Protein AF-A0A9D5MP89-F1 (afdb_monomer)

Radius of gyration: 13.55 Å; Cα contacts (8 Å, |Δi|>4): 253; chains: 1; bounding box: 34×34×38 Å

Secondary structure (DSSP, 8-state):
----EEEEEEEETTEEEEEEEEEETT---B-TTT--BEEEEEGGGTTTT--HHHHTTSEEEEEEEETTEEEEEEEEEE-SEEEEEETTEEEEEES-EEEEESS-S-TTSS-SEEEEGGG--

Structure (mmCIF, N/CA/C/O backbone):
data_AF-A0A9D5MP89-F1
#
_entry.id   AF-A0A9D5MP89-F1
#
loop_
_atom_site.group_PDB
_atom_site.id
_atom_site.type_symbol
_atom_site.label_atom_id
_atom_site.label_alt_id
_atom_site.label_comp_id
_atom_site.label_asym_id
_atom_site.label_entity_id
_atom_site.label_seq_id
_atom_site.pdbx_PDB_ins_code
_atom_site.Cartn_x
_atom_site.Cartn_y
_atom_site.Cartn_z
_atom_site.occupancy
_atom_site.B_iso_or_equiv
_atom_site.auth_seq_id
_atom_site.auth_comp_id
_atom_site.auth_asym_id
_atom_site.auth_atom_id
_atom_site.pdbx_PDB_model_num
ATOM 1 N N . MET A 1 1 ? -11.850 11.768 -15.770 1.00 58.41 1 MET A N 1
ATOM 2 C CA . MET A 1 1 ? -12.169 10.827 -14.668 1.00 58.41 1 MET A CA 1
ATOM 3 C C . MET A 1 1 ? -11.891 11.494 -13.328 1.00 58.41 1 MET A C 1
ATOM 5 O O . MET A 1 1 ? -10.872 12.162 -13.199 1.00 58.41 1 MET A O 1
ATOM 9 N N . ARG A 1 2 ? -12.787 11.358 -12.342 1.00 80.44 2 ARG A N 1
ATOM 10 C CA . ARG A 1 2 ? -12.601 11.927 -10.996 1.00 80.44 2 ARG A CA 1
ATOM 11 C C . ARG A 1 2 ? -11.680 11.010 -10.186 1.00 80.44 2 ARG A C 1
ATOM 13 O O . ARG A 1 2 ? -12.049 9.868 -9.923 1.00 80.44 2 ARG A O 1
ATOM 20 N N . LYS A 1 3 ? -10.501 11.502 -9.793 1.00 86.38 3 LYS A N 1
ATOM 21 C CA . LYS A 1 3 ? -9.589 10.760 -8.909 1.00 86.38 3 LYS A CA 1
ATOM 22 C C . LYS A 1 3 ? -10.284 10.477 -7.575 1.00 86.38 3 LYS A C 1
ATOM 24 O O . LYS A 1 3 ? -10.948 11.353 -7.020 1.00 86.38 3 LYS A O 1
ATOM 29 N N . THR A 1 4 ? -10.156 9.247 -7.086 1.00 94.19 4 THR A N 1
ATOM 30 C CA . THR A 1 4 ? -10.737 8.813 -5.814 1.00 94.19 4 THR A CA 1
ATOM 31 C C . THR A 1 4 ? -9.623 8.458 -4.849 1.00 94.19 4 THR A C 1
ATOM 33 O O . THR A 1 4 ? -8.880 7.518 -5.097 1.00 94.19 4 THR A O 1
ATOM 36 N N . TYR A 1 5 ? -9.558 9.192 -3.742 1.00 96.31 5 TYR A N 1
ATOM 37 C CA . TYR A 1 5 ? -8.579 8.979 -2.684 1.00 96.31 5 TYR A CA 1
ATOM 38 C C . TYR A 1 5 ? -9.194 8.272 -1.476 1.00 96.31 5 TYR A C 1
ATOM 40 O O . TYR A 1 5 ? -10.394 8.426 -1.212 1.00 96.31 5 TYR A O 1
ATOM 48 N N . TRP A 1 6 ? -8.356 7.517 -0.774 1.00 97.81 6 TRP A N 1
ATOM 49 C CA . TRP A 1 6 ? -8.651 6.840 0.484 1.00 97.81 6 TRP A CA 1
ATOM 50 C C . TRP A 1 6 ? -7.560 7.151 1.503 1.00 97.81 6 TRP A C 1
ATOM 52 O O . TRP A 1 6 ? -6.375 7.140 1.170 1.00 97.81 6 TRP A O 1
ATOM 62 N N . GLU A 1 7 ? -7.974 7.404 2.739 1.00 98.19 7 GLU A N 1
ATOM 63 C CA . GLU A 1 7 ? -7.078 7.347 3.888 1.00 98.19 7 GLU A CA 1
ATOM 64 C C . GLU A 1 7 ? -6.804 5.874 4.174 1.00 98.19 7 GLU A C 1
ATOM 66 O O . GLU A 1 7 ? -7.734 5.061 4.228 1.00 98.19 7 GLU A O 1
ATOM 71 N N . VAL A 1 8 ? -5.531 5.527 4.311 1.00 98.50 8 VAL A N 1
ATOM 72 C CA . VAL A 1 8 ? -5.087 4.159 4.544 1.00 98.50 8 VAL A CA 1
ATOM 73 C C . VAL A 1 8 ? -4.182 4.131 5.762 1.00 98.50 8 VAL A C 1
ATOM 75 O O . VAL A 1 8 ? -3.281 4.955 5.882 1.00 98.50 8 VAL A O 1
ATOM 78 N N . THR A 1 9 ? -4.386 3.156 6.639 1.00 98.50 9 THR A N 1
ATOM 79 C CA . THR A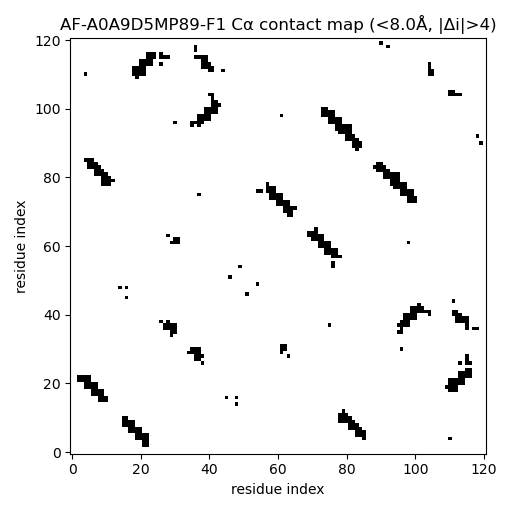 1 9 ? -3.456 2.861 7.730 1.00 98.50 9 THR A CA 1
ATOM 80 C C . THR A 1 9 ? -2.981 1.427 7.587 1.00 98.50 9 THR A C 1
ATOM 82 O O . THR A 1 9 ? -3.766 0.492 7.749 1.00 98.50 9 THR A O 1
ATOM 85 N N . LEU A 1 10 ? -1.697 1.246 7.279 1.00 98.38 10 LEU A N 1
ATOM 86 C CA . LEU A 1 10 ? -1.048 -0.063 7.305 1.00 98.38 10 LEU A CA 1
ATOM 87 C C . LEU A 1 10 ? -0.577 -0.383 8.721 1.00 98.38 10 LEU A C 1
ATOM 89 O O . LEU A 1 10 ? -0.046 0.486 9.403 1.00 98.38 10 LEU A O 1
ATOM 93 N N . CYS A 1 11 ? -0.749 -1.627 9.151 1.00 97.62 11 CYS A N 1
ATOM 94 C CA . CYS A 1 11 ? -0.327 -2.120 10.455 1.00 97.62 11 CYS A CA 1
ATOM 95 C C . CYS A 1 11 ? 0.607 -3.309 10.249 1.00 97.62 11 CYS A C 1
ATOM 97 O O . CYS A 1 11 ? 0.222 -4.293 9.613 1.00 97.62 11 CYS A O 1
ATOM 99 N N . LEU A 1 12 ? 1.821 -3.216 10.777 1.00 95.56 12 LEU A N 1
ATOM 100 C CA . LEU A 1 12 ? 2.764 -4.325 10.847 1.00 95.56 12 LEU A CA 1
ATOM 101 C C . LEU A 1 12 ? 3.337 -4.344 12.259 1.00 95.56 12 LEU A C 1
ATOM 103 O O . LEU A 1 12 ? 4.040 -3.418 12.668 1.00 95.56 12 LEU A O 1
ATOM 107 N N . ARG A 1 13 ? 3.028 -5.408 12.996 1.00 91.62 13 ARG A N 1
ATOM 108 C CA . ARG A 1 13 ? 3.219 -5.531 14.440 1.00 91.62 13 ARG A CA 1
ATOM 109 C C . ARG A 1 13 ? 2.487 -4.383 15.147 1.00 91.62 13 ARG A C 1
ATOM 111 O O . ARG A 1 13 ? 1.378 -4.021 14.762 1.00 91.62 13 ARG A O 1
ATOM 118 N N . GLU A 1 14 ? 3.136 -3.770 16.131 1.00 93.06 14 GLU A N 1
ATOM 119 C CA . GLU A 1 14 ? 2.620 -2.623 16.888 1.00 93.06 14 GLU A CA 1
ATOM 120 C C . GLU A 1 14 ? 2.775 -1.276 16.153 1.00 93.06 14 GLU A C 1
ATOM 122 O O . GLU A 1 14 ? 2.403 -0.228 16.680 1.00 93.06 14 GLU A O 1
ATOM 127 N N . VAL A 1 15 ? 3.349 -1.266 14.943 1.00 96.69 15 VAL A N 1
ATOM 128 C CA . VAL A 1 15 ? 3.626 -0.034 14.196 1.00 96.69 15 VAL A CA 1
ATOM 129 C C . VAL A 1 15 ? 2.547 0.201 13.148 1.00 96.69 15 VAL A C 1
ATOM 131 O O . VAL A 1 15 ? 2.207 -0.683 12.357 1.00 96.69 15 VAL A O 1
ATOM 134 N N . THR A 1 16 ? 2.041 1.434 13.115 1.00 97.88 16 THR A N 1
ATOM 135 C CA . THR A 1 16 ? 1.058 1.881 12.129 1.00 97.88 16 THR A CA 1
ATOM 136 C C . THR A 1 16 ? 1.631 2.968 11.229 1.00 97.88 16 THR A C 1
ATOM 138 O O . THR A 1 16 ? 2.347 3.859 11.684 1.00 97.88 16 THR A O 1
ATOM 141 N N . VAL A 1 17 ? 1.308 2.885 9.940 1.00 98.31 17 VAL A N 1
ATOM 142 C CA . VAL A 1 17 ? 1.759 3.817 8.903 1.00 98.31 17 VAL A CA 1
ATOM 143 C C . VAL A 1 17 ? 0.535 4.428 8.224 1.00 98.31 17 VAL A C 1
ATOM 145 O O . VAL A 1 17 ? -0.134 3.733 7.451 1.00 98.31 17 VAL A O 1
ATOM 148 N N . PRO A 1 18 ? 0.207 5.699 8.510 1.00 98.12 18 PRO A N 1
ATOM 149 C CA . PRO A 1 18 ? -0.848 6.414 7.810 1.00 98.12 18 PRO A CA 1
ATOM 150 C C . PRO A 1 18 ? -0.356 6.886 6.436 1.00 98.12 18 PRO A C 1
ATOM 152 O O . PRO A 1 18 ? 0.762 7.378 6.291 1.00 98.12 18 PRO A O 1
ATOM 155 N N . LEU A 1 19 ? -1.204 6.763 5.421 1.00 97.31 19 LEU A N 1
ATOM 156 C CA . LEU A 1 19 ? -0.912 7.162 4.048 1.00 97.31 19 LEU A CA 1
ATOM 157 C C . LEU A 1 19 ? -2.183 7.510 3.270 1.00 97.31 19 LEU A C 1
ATOM 159 O O . LEU A 1 19 ? -3.300 7.168 3.656 1.00 97.31 19 LEU A O 1
ATOM 163 N N . THR A 1 20 ? -2.004 8.199 2.147 1.00 98.00 20 THR A N 1
ATOM 164 C CA . THR A 1 20 ? -3.074 8.470 1.184 1.00 98.00 20 THR A CA 1
ATOM 165 C C . THR A 1 20 ? -2.911 7.553 -0.018 1.00 98.00 20 THR A C 1
ATOM 167 O O . THR A 1 20 ? -1.843 7.501 -0.633 1.00 98.00 20 THR A O 1
ATO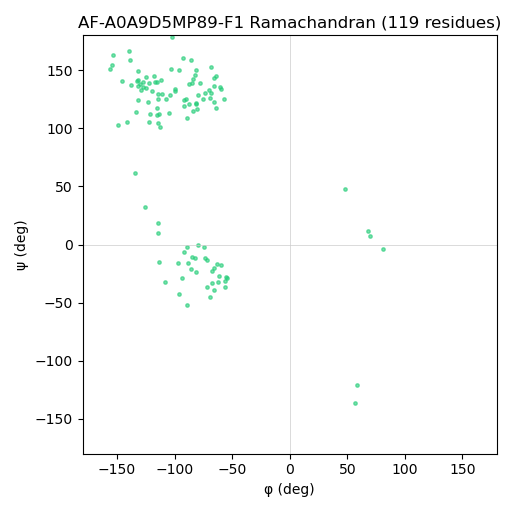M 170 N N . ALA A 1 21 ? -3.979 6.855 -0.392 1.00 97.88 21 ALA A N 1
ATOM 171 C CA . ALA A 1 21 ? -3.997 5.992 -1.564 1.00 97.88 21 ALA A CA 1
ATOM 172 C C . ALA A 1 21 ? -4.915 6.540 -2.659 1.00 97.88 21 ALA A C 1
ATOM 174 O O . ALA A 1 21 ? -6.001 7.051 -2.381 1.00 97.88 21 ALA A O 1
ATOM 175 N N . LEU A 1 22 ? -4.498 6.398 -3.915 1.00 97.56 22 LEU A N 1
ATOM 176 C CA . LEU A 1 22 ? -5.343 6.581 -5.089 1.00 97.56 22 LEU A CA 1
ATOM 177 C C . LEU A 1 22 ? -5.973 5.233 -5.442 1.00 97.56 22 LEU A C 1
ATOM 179 O O . LEU A 1 22 ? -5.261 4.254 -5.642 1.00 97.56 22 LEU A O 1
ATOM 183 N N . LEU A 1 23 ? -7.300 5.182 -5.545 1.00 96.75 23 LEU A N 1
ATOM 184 C CA . LEU A 1 23 ? -7.989 4.021 -6.101 1.00 96.75 23 LEU A CA 1
ATOM 185 C C . LEU A 1 23 ? -7.596 3.856 -7.569 1.00 96.75 23 LEU A C 1
ATOM 187 O O . LEU A 1 23 ? -7.913 4.723 -8.388 1.00 96.75 23 LEU A O 1
ATOM 191 N N . ASP A 1 24 ? -6.953 2.735 -7.878 1.00 94.94 24 ASP A N 1
ATOM 192 C CA . ASP A 1 24 ? -6.511 2.404 -9.223 1.00 94.94 24 ASP A CA 1
ATOM 193 C C . ASP A 1 24 ? -7.290 1.203 -9.764 1.00 94.94 24 ASP A C 1
ATOM 195 O O . ASP A 1 24 ? -7.028 0.049 -9.431 1.00 94.94 24 ASP A O 1
ATOM 199 N N . THR A 1 25 ? -8.281 1.492 -10.606 1.00 91.12 25 THR A N 1
ATOM 200 C CA . THR A 1 25 ? -9.081 0.477 -11.306 1.00 91.12 25 THR A CA 1
ATOM 201 C C . THR A 1 25 ? -8.322 -0.201 -12.445 1.00 91.12 25 THR A C 1
ATOM 203 O O . THR A 1 25 ? -8.820 -1.172 -12.999 1.00 91.12 25 THR A O 1
ATOM 206 N N . GLY A 1 26 ? -7.162 0.335 -12.843 1.00 90.62 26 GLY A N 1
ATOM 207 C CA . GLY A 1 26 ? -6.295 -0.257 -13.861 1.00 90.62 26 GLY A CA 1
ATOM 208 C C . GLY A 1 26 ? -5.235 -1.195 -13.284 1.00 90.62 26 GLY A C 1
ATOM 209 O O . GLY A 1 26 ? -4.522 -1.847 -14.047 1.00 90.62 26 GLY A O 1
ATOM 210 N N . ASN A 1 27 ? -5.121 -1.270 -11.955 1.00 92.06 27 ASN A N 1
ATOM 211 C CA . ASN A 1 27 ? -4.236 -2.208 -11.286 1.00 92.06 27 ASN A CA 1
ATOM 212 C C . ASN A 1 27 ? -4.928 -3.572 -11.153 1.00 92.06 27 ASN A C 1
ATOM 214 O O . ASN A 1 27 ? -5.908 -3.700 -10.424 1.00 92.06 27 ASN A O 1
ATOM 218 N N . PHE A 1 28 ? -4.377 -4.572 -11.840 1.00 91.12 28 PHE A N 1
ATOM 219 C CA . PHE A 1 28 ? -4.812 -5.975 -11.807 1.00 91.12 28 PHE A CA 1
ATOM 220 C C . PHE A 1 28 ? -3.744 -6.892 -11.194 1.00 91.12 28 PHE A C 1
ATOM 222 O O . PHE A 1 28 ? -3.704 -8.091 -11.474 1.00 91.12 28 PHE A O 1
ATOM 229 N N . LEU A 1 29 ? -2.790 -6.326 -10.449 1.00 93.19 29 LEU A N 1
ATOM 230 C CA . LEU A 1 29 ? -1.688 -7.097 -9.899 1.00 93.19 29 LEU A CA 1
ATOM 231 C C . LEU A 1 29 ? -2.193 -8.039 -8.806 1.00 93.19 29 LEU A C 1
ATOM 233 O O . LEU A 1 29 ? -2.785 -7.611 -7.816 1.00 93.19 29 LEU A O 1
ATOM 237 N N . VAL A 1 30 ? -1.875 -9.318 -8.967 1.00 93.12 30 VAL A N 1
ATOM 238 C CA . VAL A 1 30 ? -2.196 -10.383 -8.019 1.00 93.12 30 VAL A CA 1
ATOM 239 C C . VAL A 1 30 ? -0.924 -11.112 -7.615 1.00 93.12 30 VAL A C 1
ATOM 241 O O . VAL A 1 30 ? -0.004 -11.282 -8.417 1.00 93.12 30 VAL A O 1
ATOM 244 N N . GLU A 1 31 ? -0.855 -11.541 -6.360 1.00 93.56 31 GLU A N 1
ATOM 245 C CA . GLU A 1 31 ? 0.217 -12.422 -5.912 1.00 93.56 31 GLU A CA 1
ATOM 246 C C . GLU A 1 31 ? -0.054 -13.848 -6.429 1.00 93.56 31 GLU A C 1
ATOM 248 O O . GLU A 1 31 ? -1.146 -14.372 -6.204 1.00 93.56 31 GLU A O 1
ATOM 253 N N . PRO A 1 32 ? 0.893 -14.483 -7.144 1.00 86.88 32 PRO A N 1
ATOM 254 C CA . PRO A 1 32 ? 0.620 -15.690 -7.928 1.00 86.88 32 PRO A CA 1
ATOM 255 C C . PRO A 1 32 ? 0.274 -16.937 -7.105 1.00 86.88 32 PRO A C 1
ATOM 257 O O . PRO A 1 32 ? -0.337 -17.851 -7.652 1.00 86.88 32 PRO A O 1
ATOM 260 N N . ILE A 1 33 ? 0.674 -17.015 -5.832 1.00 88.00 33 ILE A N 1
ATOM 261 C CA . ILE A 1 33 ? 0.449 -18.197 -4.990 1.00 88.00 33 ILE A CA 1
ATOM 262 C C . ILE A 1 33 ? -0.900 -18.105 -4.271 1.00 88.00 33 ILE A C 1
ATOM 264 O O . ILE A 1 33 ? -1.698 -19.034 -4.327 1.00 88.00 33 ILE A O 1
ATOM 268 N N . SER A 1 34 ? -1.162 -16.995 -3.581 1.00 89.56 34 SER A N 1
ATOM 269 C CA . SER A 1 34 ? -2.374 -16.798 -2.776 1.00 89.56 34 SER A CA 1
ATOM 270 C C . SER A 1 34 ? -3.546 -16.205 -3.556 1.00 89.56 34 SER A C 1
ATOM 272 O O . SER A 1 34 ? -4.667 -16.215 -3.054 1.00 89.56 34 SER A O 1
ATOM 274 N N . GLY A 1 35 ? -3.301 -15.637 -4.741 1.00 92.56 35 GLY A N 1
ATOM 275 C CA . GLY A 1 35 ? -4.306 -14.910 -5.517 1.00 92.56 35 GLY A CA 1
ATOM 276 C C . GLY A 1 35 ? -4.731 -13.578 -4.891 1.00 92.56 35 GLY A C 1
ATOM 277 O O . GLY A 1 35 ? -5.675 -12.956 -5.373 1.00 92.56 35 GLY A O 1
ATOM 278 N N . LYS A 1 36 ? -4.067 -13.122 -3.817 1.00 94.25 36 LYS A N 1
ATOM 279 C CA . LYS A 1 36 ? -4.417 -11.864 -3.149 1.00 94.25 36 LYS A CA 1
ATOM 280 C C . LYS A 1 36 ? -4.145 -10.667 -4.078 1.00 94.25 36 LYS A C 1
ATOM 282 O O . LYS A 1 36 ? -3.064 -10.610 -4.676 1.00 94.25 36 LYS A O 1
ATOM 287 N N . PRO A 1 37 ? -5.065 -9.688 -4.161 1.00 96.69 37 PRO A N 1
ATOM 288 C CA . PRO A 1 37 ? -4.820 -8.443 -4.880 1.00 96.69 37 PRO A CA 1
ATOM 289 C C . PRO A 1 37 ? -3.682 -7.654 -4.225 1.00 96.69 37 PRO A C 1
ATOM 291 O O . PRO A 1 37 ? -3.536 -7.645 -2.998 1.00 96.69 37 PRO A O 1
ATOM 294 N N . VAL A 1 38 ? -2.891 -6.967 -5.046 1.00 97.31 38 VAL A N 1
ATOM 295 C CA . VAL A 1 38 ? -1.680 -6.264 -4.615 1.00 97.31 38 VAL A CA 1
ATOM 296 C C . VAL A 1 38 ? -1.868 -4.763 -4.789 1.00 97.31 38 VAL A C 1
ATOM 298 O O . VAL A 1 38 ? -1.934 -4.251 -5.908 1.00 97.31 38 VAL A O 1
ATOM 301 N N . SER A 1 39 ? -1.920 -4.039 -3.670 1.00 97.81 39 SER A N 1
ATOM 302 C CA . SER A 1 39 ? -1.784 -2.575 -3.694 1.00 97.81 39 SER A CA 1
ATOM 303 C C . SER A 1 39 ? -0.308 -2.203 -3.753 1.00 97.81 39 SER A C 1
ATOM 305 O O . SER A 1 39 ? 0.516 -2.907 -3.180 1.00 97.81 39 SER A O 1
ATOM 307 N N . VAL A 1 40 ? 0.050 -1.120 -4.438 1.00 97.38 40 VAL A N 1
ATOM 308 C CA . VAL A 1 40 ? 1.458 -0.747 -4.671 1.00 97.38 40 VAL A CA 1
ATOM 309 C C . VAL A 1 40 ? 1.796 0.511 -3.884 1.00 97.38 40 VAL A C 1
ATOM 311 O O . VAL A 1 40 ? 1.067 1.485 -3.997 1.00 97.38 40 VAL A O 1
ATOM 314 N N . LEU A 1 41 ? 2.881 0.508 -3.112 1.00 97.69 41 LEU A N 1
ATOM 315 C CA . LEU A 1 41 ? 3.312 1.588 -2.222 1.00 97.69 41 LEU A CA 1
ATOM 316 C C . LEU A 1 41 ? 4.771 1.976 -2.485 1.00 97.69 41 LEU A C 1
ATOM 318 O O . LEU A 1 41 ? 5.645 1.128 -2.678 1.00 97.69 41 LEU A O 1
ATOM 322 N N . GLU A 1 42 ? 5.032 3.277 -2.449 1.00 97.12 42 GLU A N 1
ATOM 323 C CA . GLU A 1 42 ? 6.378 3.846 -2.473 1.00 97.12 42 GLU A CA 1
ATOM 324 C C . GLU A 1 42 ? 7.177 3.475 -1.205 1.00 97.12 42 GLU A C 1
ATOM 326 O O . GLU A 1 42 ? 6.783 3.801 -0.085 1.00 97.12 42 GLU A O 1
ATOM 331 N N . GLU A 1 43 ? 8.343 2.836 -1.377 1.00 95.94 43 GLU A N 1
ATOM 332 C CA . GLU A 1 43 ? 9.213 2.365 -0.282 1.00 95.94 43 GLU A CA 1
ATOM 333 C C . GLU A 1 43 ? 9.604 3.505 0.664 1.00 95.94 43 GLU A C 1
ATOM 335 O O . GLU A 1 43 ? 9.664 3.310 1.877 1.00 95.94 43 GLU A O 1
ATOM 340 N N . ALA A 1 44 ? 9.830 4.704 0.120 1.00 96.06 44 ALA A N 1
ATOM 341 C CA . ALA A 1 44 ? 10.278 5.872 0.872 1.00 96.06 44 ALA A CA 1
ATOM 342 C C . ALA A 1 44 ? 9.368 6.213 2.066 1.00 96.06 44 ALA A C 1
ATOM 344 O O . ALA A 1 44 ? 9.861 6.717 3.071 1.00 96.06 44 ALA A O 1
ATOM 345 N N . TYR A 1 45 ? 8.073 5.888 1.994 1.00 96.31 45 TYR A N 1
ATOM 346 C CA . TYR A 1 45 ? 7.109 6.150 3.067 1.00 96.31 45 TYR A CA 1
ATOM 347 C C . TYR A 1 45 ? 7.071 5.065 4.151 1.00 96.31 45 TYR A C 1
ATOM 349 O O . TYR A 1 45 ? 6.484 5.280 5.207 1.00 96.31 45 TYR A O 1
ATOM 357 N N . LEU A 1 46 ? 7.722 3.920 3.930 1.00 96.31 46 LEU A N 1
ATOM 358 C CA . LEU A 1 46 ? 7.879 2.865 4.935 1.00 96.31 46 LEU A CA 1
ATOM 359 C C . LEU A 1 46 ? 9.185 2.987 5.724 1.00 96.31 46 LEU A C 1
ATOM 361 O O . LEU A 1 46 ? 9.238 2.573 6.879 1.00 96.31 46 LEU A O 1
ATOM 365 N N . LEU A 1 47 ? 10.232 3.555 5.121 1.00 95.38 47 LEU A N 1
ATOM 366 C CA . LEU A 1 47 ? 11.567 3.636 5.727 1.00 95.38 47 LEU A CA 1
ATOM 367 C C . LEU A 1 47 ? 11.655 4.433 7.046 1.00 95.38 47 LEU A C 1
ATOM 369 O O . LEU A 1 47 ? 12.523 4.095 7.848 1.00 95.38 47 LEU A O 1
ATOM 373 N N . PRO A 1 48 ? 10.791 5.431 7.332 1.00 97.25 48 PRO A N 1
ATOM 374 C CA . PRO A 1 48 ? 10.745 6.055 8.657 1.00 97.25 48 PRO A CA 1
ATOM 375 C C . PRO A 1 48 ? 10.270 5.115 9.775 1.00 97.25 48 PRO A C 1
ATOM 377 O O . PRO A 1 48 ? 10.523 5.386 10.944 1.00 97.25 48 PRO A O 1
ATOM 380 N N . TYR A 1 49 ? 9.572 4.033 9.424 1.00 96.81 49 TYR A N 1
ATOM 381 C CA . TYR A 1 49 ? 8.925 3.114 10.365 1.00 96.81 49 TYR A CA 1
ATOM 382 C C . TYR A 1 49 ? 9.635 1.766 10.459 1.00 96.81 49 TYR A C 1
ATOM 384 O O . TYR A 1 49 ? 9.626 1.136 11.512 1.00 96.81 49 TYR A O 1
ATOM 392 N N . PHE A 1 50 ? 10.234 1.317 9.355 1.00 95.31 50 PHE A N 1
ATOM 393 C CA . PHE A 1 50 ? 10.822 -0.010 9.243 1.00 95.31 50 PHE A CA 1
ATOM 394 C C . PHE A 1 50 ? 12.159 0.044 8.518 1.00 95.31 50 PHE A C 1
ATOM 396 O O . PHE A 1 50 ? 12.302 0.649 7.453 1.00 95.31 50 PHE A O 1
ATOM 403 N N . SER A 1 51 ? 13.134 -0.696 9.032 1.00 94.00 51 SER A N 1
ATOM 404 C CA . SER A 1 51 ? 14.330 -1.019 8.269 1.00 94.00 51 SER A CA 1
ATOM 405 C C . SER A 1 51 ? 13.988 -1.960 7.107 1.00 94.00 51 SER A C 1
ATOM 407 O O . SER A 1 51 ? 13.089 -2.803 7.181 1.00 94.00 51 SER A O 1
ATOM 409 N N . ARG A 1 52 ? 14.781 -1.905 6.030 1.00 91.94 52 ARG A N 1
ATOM 410 C CA . ARG A 1 52 ? 14.658 -2.865 4.915 1.00 91.94 52 ARG A CA 1
ATOM 411 C C . ARG A 1 52 ? 14.778 -4.322 5.373 1.00 91.94 52 ARG A C 1
ATOM 413 O O . ARG A 1 52 ? 14.149 -5.195 4.784 1.00 91.94 52 ARG A O 1
ATOM 420 N N . LYS A 1 53 ? 15.562 -4.583 6.428 1.00 91.75 53 LYS A N 1
ATOM 421 C CA . LYS A 1 53 ? 15.718 -5.918 7.020 1.00 91.75 53 LYS A CA 1
ATOM 422 C C . LYS A 1 53 ? 14.412 -6.413 7.640 1.00 91.75 53 LYS A C 1
ATOM 424 O O . LYS A 1 53 ? 14.103 -7.589 7.502 1.00 91.75 53 LYS A O 1
ATOM 429 N N . GLU A 1 54 ? 13.649 -5.541 8.293 1.00 91.62 54 GLU A N 1
ATOM 430 C CA . GLU A 1 54 ? 12.350 -5.900 8.873 1.00 91.62 54 GLU A CA 1
ATOM 431 C C . GLU A 1 54 ? 11.310 -6.187 7.791 1.00 91.62 54 GLU A C 1
ATOM 433 O O . GLU A 1 54 ? 10.646 -7.219 7.851 1.00 91.62 54 GLU A O 1
ATOM 438 N N . LEU A 1 55 ? 11.231 -5.344 6.757 1.00 91.44 55 LEU A N 1
ATOM 439 C CA . LEU A 1 55 ? 10.331 -5.565 5.615 1.00 91.44 55 LEU A CA 1
ATOM 440 C C . LEU A 1 55 ? 10.667 -6.859 4.852 1.00 91.44 55 LEU A C 1
ATOM 442 O O . LEU A 1 55 ? 9.779 -7.541 4.343 1.00 91.44 55 LEU A O 1
ATOM 446 N N . ALA A 1 56 ? 11.947 -7.237 4.808 1.00 88.56 56 ALA A N 1
ATOM 447 C CA . ALA A 1 56 ? 12.414 -8.473 4.187 1.00 88.56 56 ALA A CA 1
ATOM 448 C C . ALA A 1 56 ? 12.116 -9.748 5.003 1.00 88.56 56 ALA A C 1
ATOM 450 O O . ALA A 1 56 ? 12.435 -10.837 4.542 1.00 88.56 56 ALA A O 1
ATOM 451 N N . GLN A 1 57 ? 11.514 -9.670 6.193 1.00 89.00 57 GLN A N 1
ATOM 452 C CA . GLN A 1 57 ? 11.123 -10.879 6.938 1.00 89.00 57 GLN A CA 1
ATOM 453 C C . GLN A 1 57 ? 9.792 -11.469 6.457 1.00 89.00 57 GLN A C 1
ATOM 455 O O . GLN A 1 57 ? 9.560 -12.662 6.623 1.00 89.00 57 GLN A O 1
ATOM 460 N N . GLN A 1 58 ? 8.929 -10.656 5.841 1.00 84.81 58 GLN A N 1
ATOM 461 C CA . GLN A 1 58 ? 7.591 -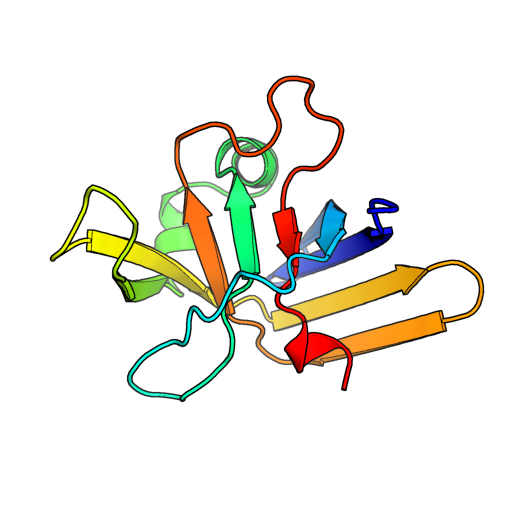11.063 5.390 1.00 84.81 58 GLN A CA 1
ATOM 462 C C . GLN A 1 58 ? 7.369 -10.773 3.903 1.00 84.81 58 GLN A C 1
ATOM 464 O O . GLN A 1 58 ? 6.259 -10.451 3.472 1.00 84.81 58 GLN A O 1
ATOM 469 N N . PHE A 1 59 ? 8.438 -10.860 3.105 1.00 90.62 59 PHE A N 1
ATOM 470 C CA . PHE A 1 59 ? 8.355 -10.535 1.689 1.00 90.62 59 PHE A CA 1
ATOM 471 C C . PHE A 1 59 ? 7.887 -11.705 0.815 1.00 90.62 59 PHE A C 1
ATOM 473 O O . PHE A 1 59 ? 7.987 -12.887 1.165 1.00 90.62 59 PHE A O 1
ATOM 480 N N . ARG A 1 60 ? 7.388 -11.349 -0.365 1.00 91.81 60 ARG A N 1
ATOM 481 C CA . ARG A 1 60 ? 7.113 -12.240 -1.493 1.00 91.81 60 ARG A CA 1
ATOM 482 C C . ARG A 1 60 ? 7.694 -11.625 -2.758 1.00 91.81 60 ARG A C 1
ATOM 484 O O . ARG A 1 60 ? 7.760 -10.406 -2.881 1.00 91.81 60 ARG A O 1
ATOM 491 N N . LEU A 1 61 ? 8.118 -12.457 -3.701 1.00 92.12 61 LEU A N 1
ATOM 492 C CA . LEU A 1 61 ? 8.431 -11.994 -5.050 1.00 92.12 61 LEU A CA 1
ATOM 493 C C . LEU A 1 61 ? 7.176 -12.139 -5.902 1.00 92.12 61 LEU A C 1
ATOM 495 O O . LEU A 1 61 ? 6.610 -13.223 -5.992 1.00 92.12 61 LEU A O 1
ATOM 499 N N . ILE A 1 62 ? 6.752 -11.037 -6.507 1.00 92.06 62 ILE A N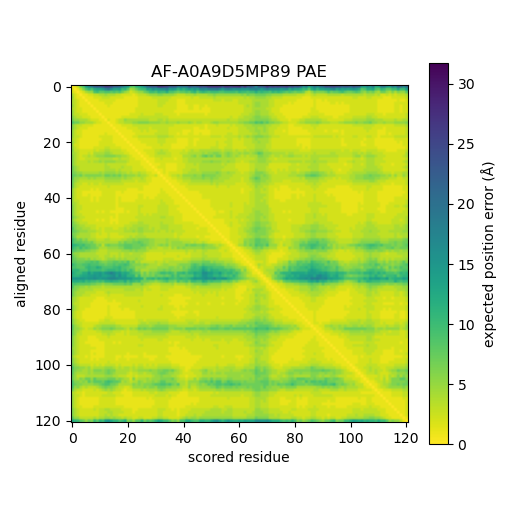 1
ATOM 500 C CA . ILE A 1 62 ? 5.536 -10.943 -7.306 1.00 92.06 62 ILE A CA 1
ATOM 501 C C . ILE A 1 62 ? 5.966 -10.670 -8.749 1.00 92.06 62 ILE A C 1
ATOM 503 O O . ILE A 1 62 ? 6.394 -9.553 -9.064 1.00 92.06 62 ILE A O 1
ATOM 507 N N . PRO A 1 63 ? 5.911 -11.674 -9.637 1.00 89.25 63 PRO A N 1
ATOM 508 C CA . PRO A 1 63 ? 6.047 -11.452 -11.064 1.00 89.25 63 PRO A CA 1
ATOM 509 C C . PRO A 1 63 ? 4.937 -10.516 -11.535 1.00 89.25 63 PRO A C 1
ATOM 511 O O . PRO A 1 63 ? 3.772 -10.703 -11.194 1.00 89.25 63 PRO A O 1
ATOM 514 N N . TYR A 1 64 ? 5.289 -9.515 -12.331 1.00 85.81 64 TYR A N 1
ATOM 515 C CA . TYR A 1 64 ? 4.321 -8.580 -12.884 1.00 85.81 64 TYR A CA 1
ATOM 516 C C . TYR A 1 64 ? 4.631 -8.258 -14.340 1.00 85.81 64 TYR A C 1
ATOM 518 O O . TYR A 1 64 ? 5.759 -8.403 -14.823 1.00 85.81 64 TYR A O 1
ATOM 526 N N . ARG A 1 65 ? 3.603 -7.791 -15.044 1.00 82.44 65 ARG A N 1
ATOM 527 C CA . ARG A 1 65 ? 3.707 -7.281 -16.408 1.00 82.44 65 ARG A CA 1
ATOM 528 C C . ARG A 1 65 ? 3.200 -5.852 -16.431 1.00 82.44 65 ARG A C 1
ATOM 530 O O . ARG A 1 65 ? 2.204 -5.539 -15.788 1.00 82.44 65 ARG A O 1
ATOM 537 N N . SER A 1 66 ? 3.882 -4.993 -17.171 1.00 79.38 66 SER A N 1
ATOM 538 C CA . SER A 1 66 ? 3.442 -3.624 -17.421 1.00 79.38 66 SER A CA 1
ATOM 539 C C . SER A 1 66 ? 3.713 -3.243 -18.869 1.00 79.38 66 SER A C 1
ATOM 541 O O . SER A 1 66 ? 4.474 -3.906 -19.581 1.00 79.38 66 SER A O 1
ATOM 543 N N . VAL A 1 67 ? 3.124 -2.133 -19.310 1.00 78.50 67 VAL A N 1
ATOM 544 C CA . VAL A 1 67 ? 3.493 -1.526 -20.591 1.00 78.50 67 VAL A CA 1
ATOM 545 C C . VAL A 1 67 ? 4.995 -1.219 -20.559 1.00 78.50 67 VAL A C 1
ATOM 547 O O . VAL A 1 67 ? 5.488 -0.613 -19.609 1.00 78.50 67 VAL A O 1
ATOM 550 N N . GLY A 1 68 ? 5.736 -1.726 -21.546 1.00 80.94 68 GLY A N 1
ATOM 551 C CA . GLY A 1 68 ? 7.196 -1.595 -21.627 1.00 80.94 68 GLY A CA 1
ATOM 552 C C . GLY A 1 68 ? 8.016 -2.583 -20.780 1.00 80.94 68 GLY A C 1
ATOM 553 O O . GLY A 1 68 ? 9.238 -2.581 -20.896 1.00 80.94 68 GLY A O 1
ATOM 554 N N . ARG A 1 69 ? 7.396 -3.457 -19.966 1.00 80.56 69 ARG A N 1
ATOM 555 C CA . ARG A 1 69 ? 8.112 -4.484 -19.181 1.00 80.56 69 ARG A CA 1
ATOM 556 C C . ARG A 1 69 ? 7.341 -5.806 -19.130 1.00 80.56 69 ARG A C 1
ATOM 558 O O . ARG A 1 69 ? 6.365 -5.949 -18.399 1.00 80.56 69 ARG A O 1
ATOM 565 N N . SER A 1 70 ? 7.815 -6.800 -19.878 1.00 77.62 70 SER A N 1
ATOM 566 C CA . SER A 1 70 ? 7.154 -8.109 -20.017 1.00 77.62 70 SER A CA 1
ATOM 567 C C . SER A 1 70 ? 7.500 -9.127 -18.922 1.00 77.62 70 SER A C 1
ATOM 569 O O . SER A 1 70 ? 6.725 -10.052 -18.699 1.00 77.62 70 SER A O 1
ATOM 571 N N . HIS A 1 71 ? 8.630 -8.953 -18.227 1.00 83.44 71 HIS A N 1
ATOM 572 C CA . HIS A 1 71 ? 9.126 -9.865 -17.186 1.00 83.44 71 HIS A CA 1
ATOM 573 C C . HIS A 1 71 ? 9.597 -9.068 -15.960 1.00 83.44 71 HIS A C 1
ATOM 575 O O . HIS A 1 71 ? 10.783 -9.016 -15.631 1.00 83.44 71 HIS A O 1
ATOM 581 N N . GLY A 1 72 ? 8.673 -8.337 -15.335 1.00 88.81 72 GLY A N 1
ATOM 582 C CA . GLY A 1 72 ? 8.942 -7.599 -14.106 1.00 88.81 72 GLY A CA 1
ATOM 583 C C . GLY A 1 72 ? 8.874 -8.500 -12.877 1.00 88.81 72 GLY A C 1
ATOM 584 O O . GLY A 1 72 ? 8.112 -9.461 -12.845 1.00 88.81 72 GLY A O 1
ATOM 585 N N . VAL A 1 73 ? 9.648 -8.163 -11.846 1.00 91.44 73 VAL A N 1
ATOM 586 C CA . VAL A 1 73 ? 9.511 -8.740 -10.503 1.00 91.44 73 VAL A CA 1
ATOM 587 C C . VAL A 1 73 ? 9.446 -7.593 -9.504 1.00 91.44 73 VAL A C 1
ATOM 589 O O . VAL A 1 73 ? 10.243 -6.655 -9.579 1.00 91.44 73 VAL A O 1
ATOM 592 N N . MET A 1 74 ? 8.478 -7.664 -8.597 1.00 92.44 74 MET A N 1
ATOM 593 C CA . MET A 1 74 ? 8.249 -6.713 -7.518 1.00 92.44 74 MET A CA 1
ATOM 594 C C . MET A 1 74 ? 8.402 -7.422 -6.174 1.00 92.44 74 MET A C 1
ATOM 596 O O . MET A 1 74 ? 8.032 -8.586 -6.032 1.00 92.44 74 MET A O 1
ATOM 600 N N . GLN A 1 75 ? 8.935 -6.721 -5.179 1.00 93.69 75 GLN A N 1
ATOM 601 C CA . GLN A 1 75 ? 8.893 -7.192 -3.800 1.00 93.69 75 GLN A CA 1
ATOM 602 C C . GLN A 1 75 ? 7.526 -6.840 -3.210 1.00 93.69 75 GLN A C 1
ATOM 604 O O . GLN A 1 75 ? 7.170 -5.671 -3.172 1.00 93.69 75 GLN A O 1
ATOM 609 N N . GLY A 1 76 ? 6.766 -7.828 -2.757 1.00 95.56 76 GLY A N 1
ATOM 610 C CA . GLY A 1 76 ? 5.586 -7.641 -1.919 1.00 95.56 76 GLY A CA 1
ATOM 611 C C . GLY A 1 76 ? 5.933 -7.819 -0.448 1.00 95.56 76 GLY A C 1
ATOM 612 O O . GLY A 1 76 ? 6.836 -8.587 -0.134 1.00 95.56 76 GLY A O 1
ATOM 613 N N . VAL A 1 77 ? 5.225 -7.140 0.445 1.00 96.44 77 VAL A N 1
ATOM 614 C CA . VAL A 1 77 ? 5.283 -7.321 1.899 1.00 96.44 77 VAL A CA 1
ATOM 615 C C . VAL A 1 77 ? 3.872 -7.601 2.394 1.00 96.44 77 VAL A C 1
ATOM 617 O O . VAL A 1 77 ? 2.923 -6.923 1.995 1.00 96.44 77 VAL A O 1
ATOM 620 N N . ILE A 1 78 ? 3.743 -8.604 3.257 1.00 95.88 78 ILE A N 1
ATOM 621 C CA . ILE A 1 78 ? 2.492 -8.892 3.955 1.00 95.88 78 ILE A CA 1
ATOM 622 C C . ILE A 1 78 ? 2.473 -8.057 5.234 1.00 95.88 78 ILE A C 1
ATOM 624 O O . ILE A 1 78 ? 3.379 -8.161 6.058 1.00 95.88 78 ILE A O 1
ATOM 628 N N . PHE A 1 79 ? 1.464 -7.201 5.364 1.00 97.06 79 PHE A N 1
ATOM 629 C CA . PHE A 1 79 ? 1.181 -6.470 6.602 1.00 97.06 79 PHE A CA 1
ATOM 630 C C . PHE A 1 79 ? 0.170 -7.258 7.427 1.00 97.06 79 PHE A C 1
ATOM 632 O O . PHE A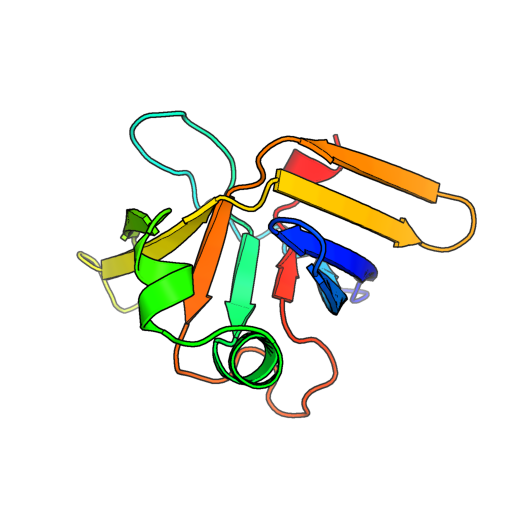 1 79 ? -0.555 -8.065 6.865 1.00 97.06 79 PHE A O 1
ATOM 639 N N . ASP A 1 80 ? 0.050 -7.014 8.728 1.00 97.31 80 ASP A N 1
ATOM 640 C CA . ASP A 1 80 ? -0.942 -7.726 9.546 1.00 97.31 80 ASP A CA 1
ATOM 641 C C . ASP A 1 80 ? -2.361 -7.246 9.220 1.00 97.31 80 ASP A C 1
ATOM 643 O O . ASP A 1 80 ? -3.325 -8.022 9.193 1.00 97.31 80 ASP A O 1
ATOM 647 N N . ARG A 1 81 ? -2.495 -5.943 8.939 1.00 98.19 81 ARG A N 1
ATOM 648 C CA . ARG A 1 81 ? -3.782 -5.300 8.676 1.00 98.19 81 ARG A CA 1
ATOM 649 C C . ARG A 1 81 ? -3.634 -4.033 7.840 1.00 98.19 81 ARG A C 1
ATOM 651 O O . ARG A 1 81 ? -2.634 -3.328 7.931 1.00 98.19 81 ARG A O 1
ATOM 658 N N . MET A 1 82 ? -4.670 -3.717 7.073 1.00 98.56 82 MET A N 1
ATOM 659 C CA . MET A 1 82 ? -4.848 -2.433 6.401 1.00 98.56 82 MET A CA 1
ATOM 660 C C . MET A 1 82 ? -6.252 -1.912 6.655 1.00 98.56 82 MET A C 1
ATOM 662 O O . MET A 1 82 ? -7.233 -2.580 6.330 1.00 98.56 82 MET A O 1
ATOM 666 N N . ASP A 1 83 ? -6.340 -0.702 7.188 1.00 98.44 83 ASP A N 1
ATOM 667 C CA . ASP A 1 83 ? -7.601 0.011 7.334 1.00 98.44 83 ASP A CA 1
ATOM 668 C C . ASP A 1 83 ? -7.764 1.025 6.217 1.00 98.44 83 ASP A C 1
ATOM 670 O O . ASP A 1 83 ? -6.849 1.789 5.929 1.00 98.44 83 ASP A O 1
ATOM 674 N N . LEU A 1 84 ? -8.948 1.044 5.618 1.00 98.25 84 LEU A N 1
ATOM 675 C CA . LEU A 1 84 ? -9.350 1.968 4.571 1.00 98.25 84 LEU A CA 1
ATOM 676 C C . LEU A 1 84 ? -10.469 2.857 5.100 1.00 98.25 84 LEU A C 1
ATOM 678 O O . LEU A 1 84 ? -11.483 2.351 5.592 1.00 98.25 84 LEU A O 1
ATOM 682 N N . GLN A 1 85 ? -10.325 4.169 4.943 1.00 97.31 85 GLN A N 1
ATOM 683 C CA . GLN A 1 85 ? -11.330 5.150 5.328 1.00 97.31 85 GLN A CA 1
ATOM 684 C C . GLN A 1 85 ? -11.595 6.160 4.204 1.00 97.31 85 GLN A C 1
ATOM 686 O O . GLN A 1 85 ? -10.688 6.680 3.555 1.00 97.31 85 GLN A O 1
ATOM 691 N N . LYS A 1 86 ? -12.879 6.452 3.975 1.00 95.38 86 LYS A N 1
ATOM 692 C CA . LYS A 1 86 ? -13.327 7.548 3.109 1.00 95.38 86 LYS A CA 1
ATOM 693 C C . LYS A 1 86 ? -14.663 8.097 3.604 1.00 95.38 86 LYS A C 1
ATOM 695 O O . LYS A 1 86 ? -15.723 7.504 3.379 1.00 95.38 86 LYS A O 1
ATOM 700 N N . GLY A 1 87 ? -14.626 9.248 4.273 1.00 92.50 87 GLY A N 1
ATOM 701 C CA . GLY A 1 87 ? -15.801 9.808 4.944 1.00 92.50 87 GLY A CA 1
ATOM 702 C C . GLY A 1 87 ? -16.343 8.827 5.988 1.00 92.50 87 GLY A C 1
ATOM 703 O O . GLY A 1 87 ? -15.621 8.411 6.885 1.00 92.50 87 GLY A O 1
ATOM 704 N N . ARG A 1 88 ? -17.609 8.410 5.853 1.00 93.00 88 ARG A N 1
ATOM 705 C CA . ARG A 1 88 ? -18.226 7.415 6.754 1.00 93.00 88 ARG A CA 1
ATOM 706 C C . ARG A 1 88 ? -17.900 5.958 6.401 1.00 93.00 88 ARG A C 1
ATOM 708 O O . ARG A 1 88 ? -18.215 5.071 7.187 1.00 93.00 88 ARG A O 1
ATOM 715 N N . LYS A 1 89 ? -17.313 5.690 5.229 1.00 94.06 89 LYS A N 1
ATOM 716 C CA . LYS A 1 89 ? -16.976 4.324 4.807 1.00 94.06 89 LYS A CA 1
ATOM 717 C C . LYS A 1 89 ? -15.680 3.886 5.478 1.00 94.06 89 LYS A C 1
ATOM 719 O O . LYS A 1 89 ? -14.682 4.597 5.374 1.00 94.06 89 LYS A O 1
ATOM 724 N N . LYS A 1 90 ? -15.708 2.716 6.118 1.00 96.12 90 LYS A N 1
ATOM 725 C CA . LYS A 1 90 ? -14.545 2.064 6.725 1.00 96.12 90 LYS A CA 1
ATOM 726 C C . LYS A 1 90 ? -14.490 0.604 6.298 1.00 96.12 90 LYS A C 1
ATOM 728 O O . LYS A 1 90 ? -15.535 -0.038 6.209 1.00 96.12 90 LYS A O 1
ATOM 733 N N . LYS A 1 91 ? -13.291 0.086 6.049 1.00 97.12 91 LYS A N 1
ATOM 734 C CA . LYS A 1 91 ? -13.052 -1.334 5.769 1.00 97.12 91 LYS A CA 1
ATOM 735 C C . LYS A 1 91 ? -11.705 -1.740 6.344 1.00 97.12 91 LYS A C 1
ATOM 737 O O . LYS A 1 91 ? -10.764 -0.963 6.268 1.00 97.12 91 LYS A O 1
ATOM 742 N N . SER A 1 92 ? -11.620 -2.939 6.905 1.00 98.00 92 SER A N 1
ATOM 743 C CA . SER A 1 92 ? -10.365 -3.494 7.408 1.00 98.00 92 SER A CA 1
ATOM 744 C C . SER A 1 92 ? -10.055 -4.784 6.660 1.00 98.00 92 SER A C 1
ATOM 746 O O . SER A 1 92 ? -10.934 -5.628 6.484 1.00 98.00 92 SER A O 1
ATOM 748 N N . ILE A 1 93 ? -8.820 -4.908 6.189 1.00 98.00 93 ILE A N 1
ATOM 749 C CA . ILE A 1 93 ? -8.309 -6.051 5.441 1.00 98.00 93 ILE A CA 1
ATOM 750 C C . ILE A 1 93 ? -7.233 -6.707 6.298 1.00 98.00 93 ILE A C 1
ATOM 752 O O . ILE A 1 93 ? -6.286 -6.039 6.709 1.00 98.00 93 ILE A O 1
ATOM 756 N N . LYS A 1 94 ? -7.378 -8.006 6.568 1.00 97.19 94 LYS A N 1
ATOM 757 C CA . LYS A 1 94 ? -6.354 -8.809 7.248 1.00 97.19 94 LYS A CA 1
ATOM 758 C C . LYS A 1 94 ? -5.325 -9.302 6.242 1.00 97.19 94 LYS A C 1
ATOM 760 O O . LYS A 1 94 ? -5.691 -9.665 5.126 1.00 97.19 94 LYS A O 1
ATOM 765 N N . GLU A 1 95 ? -4.064 -9.338 6.655 1.00 96.31 95 GLU A N 1
ATOM 766 C CA . GLU A 1 95 ? -2.954 -9.840 5.840 1.00 96.31 95 GLU A CA 1
ATOM 767 C C . GLU A 1 95 ? -2.903 -9.295 4.392 1.00 96.31 95 GLU A C 1
ATOM 769 O O . GLU A 1 95 ? -2.821 -10.091 3.441 1.00 96.31 95 GLU A O 1
ATOM 774 N N . PRO A 1 96 ? -3.027 -7.969 4.177 1.00 97.38 96 PRO A N 1
ATOM 775 C CA . PRO A 1 96 ? -2.977 -7.377 2.844 1.00 97.38 96 PRO A CA 1
ATOM 776 C C . PRO A 1 96 ? -1.583 -7.538 2.221 1.00 97.38 96 PRO A C 1
ATOM 778 O O . PRO A 1 96 ? -0.560 -7.406 2.897 1.00 97.38 96 PRO A O 1
ATOM 781 N N . MET A 1 97 ? -1.551 -7.775 0.908 1.00 97.25 97 MET A N 1
ATOM 782 C CA . MET A 1 97 ? -0.317 -7.825 0.127 1.00 97.25 97 MET A CA 1
ATOM 783 C C . MET A 1 97 ? 0.001 -6.442 -0.440 1.00 97.25 97 MET A C 1
ATOM 785 O O . MET A 1 97 ? -0.774 -5.899 -1.232 1.00 97.25 97 MET A O 1
ATOM 789 N N . ILE A 1 98 ? 1.152 -5.889 -0.061 1.00 97.75 98 ILE A N 1
ATOM 790 C CA . ILE A 1 98 ? 1.595 -4.567 -0.504 1.00 97.75 98 ILE A CA 1
ATOM 791 C C . ILE A 1 98 ? 2.861 -4.702 -1.347 1.00 97.75 98 ILE A C 1
ATOM 793 O O . ILE A 1 98 ? 3.922 -5.053 -0.842 1.00 97.75 98 ILE A O 1
ATOM 797 N N . GLY A 1 99 ? 2.753 -4.418 -2.639 1.00 96.81 99 GLY A N 1
ATOM 798 C CA . GLY A 1 99 ? 3.877 -4.296 -3.555 1.00 96.81 99 GLY A CA 1
ATOM 799 C C . GLY A 1 99 ? 4.698 -3.044 -3.258 1.00 96.81 99 GLY A C 1
ATOM 800 O O . GLY A 1 99 ? 4.143 -1.963 -3.101 1.00 96.81 99 GLY A O 1
ATOM 801 N N . ILE A 1 100 ? 6.017 -3.175 -3.189 1.00 95.81 100 ILE A N 1
ATOM 802 C CA . ILE A 1 100 ? 6.944 -2.109 -2.813 1.00 95.81 100 ILE A CA 1
ATOM 803 C C . ILE A 1 100 ? 7.703 -1.639 -4.049 1.00 95.81 100 ILE A C 1
ATOM 805 O O . ILE A 1 100 ? 8.363 -2.432 -4.730 1.00 95.81 100 ILE A O 1
ATOM 809 N N . VAL A 1 101 ? 7.649 -0.336 -4.324 1.00 94.00 101 VAL A N 1
ATOM 810 C CA . VAL A 1 101 ? 8.398 0.295 -5.418 1.00 94.00 101 VAL A CA 1
ATOM 811 C C . VAL A 1 101 ? 9.400 1.310 -4.888 1.00 94.00 101 VAL A C 1
ATOM 813 O O . VAL A 1 101 ? 9.115 2.064 -3.966 1.00 94.00 101 VAL A O 1
ATOM 816 N N . ARG A 1 102 ? 10.593 1.347 -5.489 1.00 91.44 102 ARG A N 1
ATOM 817 C CA . ARG A 1 102 ? 11.660 2.303 -5.131 1.00 91.44 102 ARG A CA 1
ATOM 818 C C . ARG A 1 102 ? 11.593 3.626 -5.906 1.00 91.44 102 ARG A C 1
ATOM 820 O O . ARG A 1 102 ? 12.440 4.486 -5.700 1.00 91.44 102 ARG A O 1
ATOM 827 N N . GLY A 1 103 ? 10.637 3.758 -6.823 1.00 89.81 103 GLY A N 1
ATOM 828 C CA . GLY A 1 103 ? 10.365 4.990 -7.564 1.00 89.81 103 GLY A CA 1
ATOM 829 C C . GLY A 1 103 ? 9.145 5.721 -7.012 1.00 89.81 103 GLY A C 1
ATOM 830 O O . GLY A 1 103 ? 8.489 5.231 -6.096 1.00 89.81 103 GLY A O 1
ATOM 831 N N . THR A 1 104 ? 8.833 6.867 -7.606 1.00 90.88 104 THR A N 1
ATOM 832 C CA . THR A 1 104 ? 7.636 7.642 -7.282 1.00 90.88 104 THR A CA 1
ATOM 833 C C . THR A 1 104 ? 6.443 7.171 -8.111 1.00 90.88 104 THR A C 1
ATOM 835 O O . THR A 1 104 ? 6.551 6.902 -9.308 1.00 90.88 104 THR A O 1
ATOM 838 N N . ILE A 1 105 ? 5.288 7.073 -7.464 1.00 92.25 105 ILE A N 1
ATOM 839 C CA . ILE A 1 105 ? 3.986 6.801 -8.070 1.00 92.25 105 ILE A CA 1
ATOM 840 C C . ILE A 1 105 ? 3.269 8.135 -8.312 1.00 92.25 105 ILE A C 1
ATOM 842 O O . ILE A 1 105 ? 2.687 8.356 -9.375 1.00 92.25 105 ILE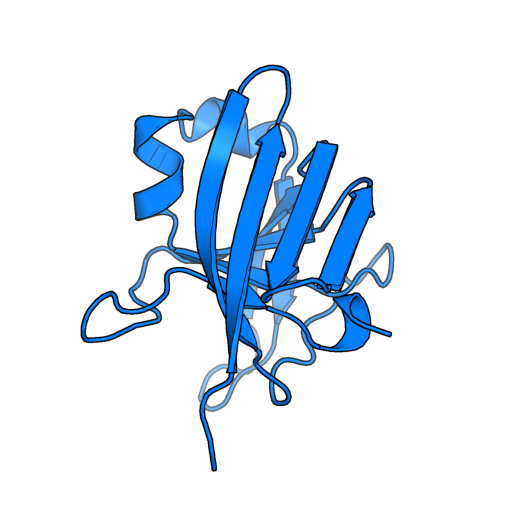 A O 1
ATOM 846 N N . SER A 1 106 ? 3.333 9.060 -7.349 1.00 91.25 106 SER A N 1
ATOM 847 C CA . SER A 1 106 ? 2.725 10.383 -7.483 1.00 91.25 106 SER A CA 1
ATOM 848 C C . SER A 1 106 ? 3.770 11.463 -7.746 1.00 91.25 106 SER A C 1
ATOM 850 O O . SER A 1 106 ? 4.524 11.837 -6.853 1.00 91.25 106 SER A O 1
ATOM 852 N N . ALA A 1 107 ? 3.743 12.063 -8.941 1.00 86.69 107 ALA A N 1
ATOM 853 C CA . ALA A 1 107 ? 4.679 13.125 -9.334 1.00 86.69 107 ALA A CA 1
ATOM 854 C C . ALA A 1 107 ? 4.709 14.334 -8.374 1.00 86.69 107 ALA A C 1
ATOM 856 O O . ALA A 1 107 ? 5.725 15.009 -8.267 1.00 86.69 107 ALA A O 1
ATOM 857 N N . ASN A 1 108 ? 3.603 14.607 -7.676 1.00 89.38 108 ASN A N 1
ATOM 858 C CA . ASN A 1 108 ? 3.478 15.700 -6.708 1.00 89.38 108 ASN A CA 1
ATOM 859 C C . ASN A 1 108 ? 3.277 15.221 -5.256 1.00 89.38 108 ASN A C 1
ATOM 861 O O . ASN A 1 108 ? 2.886 16.019 -4.410 1.00 89.38 108 ASN A O 1
ATOM 865 N N . GLY A 1 109 ? 3.434 13.920 -4.979 1.00 89.81 109 GLY A N 1
ATOM 866 C CA . GLY A 1 109 ? 3.246 13.359 -3.635 1.00 89.81 109 GLY A CA 1
ATOM 867 C C . GLY A 1 109 ? 1.809 13.370 -3.089 1.00 89.81 109 GLY A C 1
ATOM 868 O O . GLY A 1 109 ? 1.617 13.095 -1.910 1.00 89.81 109 GLY A O 1
ATOM 869 N N . ALA A 1 110 ? 0.786 13.654 -3.907 1.00 93.31 110 ALA A N 1
ATOM 870 C CA . ALA A 1 110 ? -0.617 13.669 -3.470 1.00 93.31 110 ALA A CA 1
ATOM 871 C C . ALA A 1 110 ? -1.154 12.308 -2.979 1.00 93.31 110 ALA A C 1
ATOM 873 O O . ALA A 1 110 ? -2.215 12.250 -2.363 1.00 93.31 110 ALA A O 1
ATOM 874 N N . TYR A 1 111 ? -0.466 11.213 -3.293 1.00 96.25 111 TYR A N 1
ATOM 875 C CA . TYR A 1 111 ? -0.754 9.871 -2.804 1.00 96.25 111 TYR A CA 1
ATOM 876 C C . TYR A 1 111 ? 0.530 9.043 -2.834 1.00 96.25 111 TYR A C 1
ATOM 878 O O . TYR A 1 111 ? 1.433 9.324 -3.615 1.00 96.25 111 TYR A O 1
ATOM 886 N N . GLN A 1 112 ? 0.601 8.035 -1.974 1.00 97.38 112 GLN A N 1
ATOM 887 C CA . GLN A 1 112 ? 1.777 7.181 -1.798 1.00 97.38 112 GLN A CA 1
ATOM 888 C C . GLN A 1 112 ? 1.510 5.746 -2.250 1.00 97.38 112 GLN A C 1
ATOM 890 O O . GLN A 1 112 ? 2.441 4.964 -2.425 1.00 97.38 112 GLN A O 1
ATOM 895 N N . MET A 1 113 ? 0.232 5.399 -2.427 1.00 98.00 113 MET A N 1
ATOM 896 C CA . MET A 1 113 ? -0.210 4.050 -2.748 1.00 98.00 113 MET A CA 1
ATOM 897 C C . MET A 1 113 ? -1.220 4.030 -3.898 1.00 98.00 113 MET A C 1
ATOM 899 O O . MET A 1 113 ? -2.126 4.862 -3.950 1.00 98.00 113 MET A O 1
ATOM 903 N N . LEU A 1 114 ? -1.104 3.037 -4.779 1.00 97.75 114 LEU A N 1
ATOM 904 C CA . LEU A 1 114 ? -2.167 2.590 -5.678 1.00 97.75 114 LEU A CA 1
ATOM 905 C C . LEU A 1 114 ? -2.980 1.510 -4.966 1.00 97.75 114 LEU A C 1
ATOM 907 O O . LEU A 1 114 ? -2.490 0.401 -4.746 1.00 97.75 114 LEU A O 1
ATOM 911 N N . LEU A 1 115 ? -4.210 1.847 -4.590 1.00 97.81 115 LEU A N 1
ATOM 912 C CA . LEU A 1 115 ? -5.139 0.931 -3.942 1.00 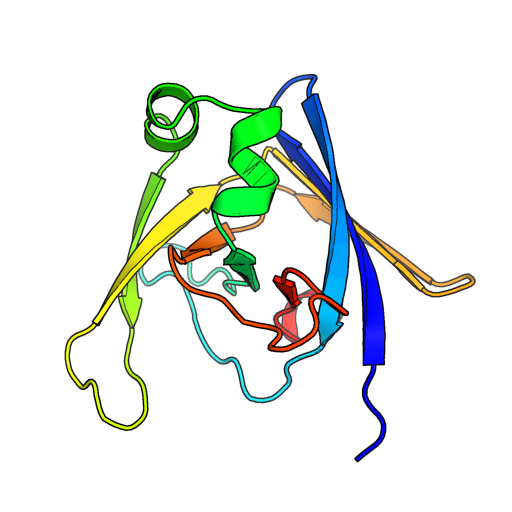97.81 115 LEU A CA 1
ATOM 913 C C . LEU A 1 115 ? -5.810 0.049 -4.996 1.00 97.81 115 LEU A C 1
ATOM 915 O O . LEU A 1 115 ? -6.490 0.560 -5.889 1.00 97.81 115 LEU A O 1
ATOM 919 N N . HIS A 1 116 ? -5.655 -1.266 -4.854 1.00 97.31 116 HIS A N 1
ATOM 920 C CA . HIS A 1 116 ? -6.317 -2.243 -5.716 1.00 97.31 116 HIS A CA 1
ATOM 921 C C . HIS A 1 116 ? -7.833 -2.241 -5.479 1.00 97.31 116 HIS A C 1
ATOM 923 O O . HIS A 1 116 ? -8.295 -2.334 -4.340 1.00 97.31 116 HIS A O 1
ATOM 929 N N . SER A 1 117 ? -8.622 -2.154 -6.551 1.00 95.00 117 SER A N 1
ATOM 930 C CA . SER A 1 117 ? -10.071 -1.937 -6.439 1.00 95.00 117 SER A CA 1
ATOM 931 C C . SER A 1 117 ? -10.853 -3.107 -5.822 1.00 95.00 117 SER A C 1
ATOM 933 O O . SER A 1 117 ? -11.760 -2.857 -5.029 1.00 95.00 117 SER A O 1
ATOM 935 N N . ASP A 1 118 ? -10.432 -4.353 -6.053 1.00 95.06 118 ASP A N 1
ATOM 936 C CA . ASP A 1 118 ? -11.012 -5.558 -5.423 1.00 95.06 118 ASP A CA 1
ATOM 937 C C . ASP A 1 118 ? -10.930 -5.562 -3.890 1.00 95.06 118 ASP A C 1
ATOM 939 O O . ASP A 1 118 ? -11.676 -6.259 -3.210 1.00 95.06 118 ASP A O 1
ATOM 943 N N . LEU A 1 119 ? -10.069 -4.735 -3.291 1.00 93.62 119 LEU A N 1
ATOM 944 C CA . LEU A 1 119 ? -10.037 -4.593 -1.835 1.00 93.62 119 LEU A CA 1
ATOM 945 C C . LEU A 1 119 ? -11.257 -3.836 -1.302 1.00 93.62 119 LEU A C 1
ATOM 947 O O . LEU A 1 119 ? -11.515 -3.862 -0.100 1.00 93.62 119 LEU A O 1
ATOM 951 N N . LEU A 1 120 ? -12.034 -3.180 -2.167 1.00 90.44 120 LEU A N 1
ATOM 952 C CA . LEU A 1 120 ? -13.232 -2.426 -1.807 1.00 90.44 120 LEU A CA 1
ATOM 953 C C . LEU A 1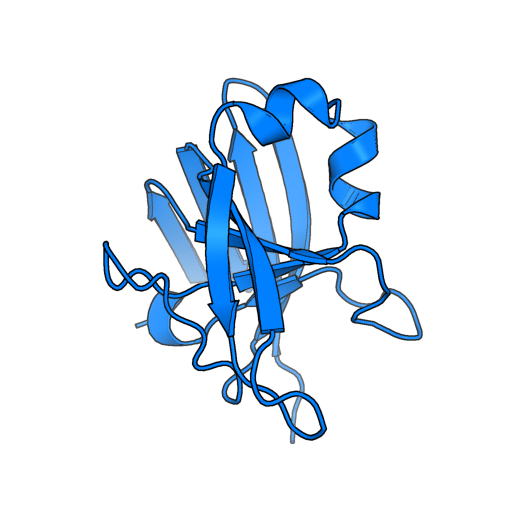 120 ? -14.539 -3.207 -1.991 1.00 90.44 120 LEU A C 1
ATOM 955 O O . LEU A 1 120 ? -15.527 -2.785 -1.390 1.00 90.44 120 LEU A O 1
ATOM 959 N N . SER A 1 121 ? -14.543 -4.327 -2.726 1.00 78.94 121 SER A N 1
ATOM 960 C CA . SER A 1 121 ? -15.739 -5.159 -2.967 1.00 78.94 121 SER A CA 1
ATOM 961 C C . SER A 1 121 ? -16.244 -5.894 -1.735 1.00 78.94 121 SER A C 1
ATOM 963 O O . SER A 1 121 ? -15.390 -6.367 -0.948 1.00 78.94 121 SER A O 1
#

Foldseek 3Di:
DDWDKKWKWFAAPPDIQTWIETADQPQPFAAVPPRAGEKEFEVVSCVVPDDPVRQVVAWDWGFDDDVVRRTDIWIKGFTQKMWIDDPPDIDMDGRHIYTYDNDQPDPVRPGGMHDYPVSVD

Mean predicted aligned error: 3.54 Å

Nearest PDB structures (foldseek):
  7np7-assembly1_B4  TM=3.690E-01  e=3.629E+00  Mycobacterium tuberculosis H37Rv
  3s3s-assembly1_A  TM=2.547E-01  e=2.593E+00  Homo sapiens
  6kzb-assembly1_A-2  TM=2.784E-01  e=3.838E+00  Homo sapiens
  3s3j-assembly1_A  TM=2.595E-01  e=4.059E+00  Homo sapiens
  9bc4-assembly1_A  TM=2.670E-01  e=6.354E+00  Homo sapiens

pLDDT: mean 93.09, std 5.9, range [58.41, 98.56]

Sequence (121 aa):
MRKTYWEVTLCLREVTVPLTALLDTGNFLVEPISGKPVSVLEEAYLLPYFSRKELAQQFRLIPYRSVGRSHGVMQGVIFDRMDLQKGRKKKSIKEPMIGIVRGTISANGAYQMLLHSDLLS

Solvent-accessible surface area (backbone atoms only — not comparable to full-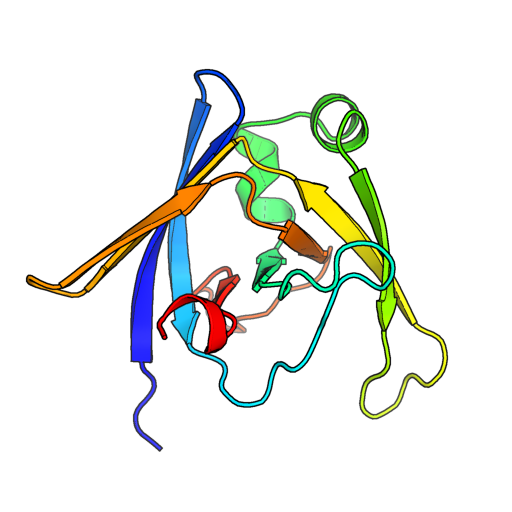atom values): 6950 Å² total; per-residue (Å²): 134,85,87,48,72,31,45,32,37,41,26,50,84,96,47,74,48,80,47,38,23,36,60,28,84,84,53,81,50,44,35,86,85,83,62,46,62,36,24,39,33,35,42,80,79,45,54,90,81,41,55,72,71,61,52,61,73,45,54,46,82,28,69,43,69,51,95,97,35,85,84,38,75,37,48,24,32,57,29,59,30,35,38,40,37,50,91,92,49,73,49,77,40,72,58,40,42,34,30,48,36,93,58,86,86,35,98,81,63,83,27,52,27,41,33,32,48,78,78,74,110